Protein AF-A0A955UG75-F1 (afdb_monomer)

Structure (mmCIF, N/CA/C/O backbone):
data_AF-A0A955UG75-F1
#
_entry.id   AF-A0A955UG75-F1
#
loop_
_atom_site.group_PDB
_atom_site.id
_atom_site.type_symbol
_atom_site.label_atom_id
_atom_site.label_alt_id
_atom_site.label_comp_id
_atom_site.label_asym_id
_atom_site.label_entity_id
_atom_site.label_seq_id
_atom_site.pdbx_PDB_ins_code
_atom_site.Cartn_x
_atom_site.Cartn_y
_atom_site.Cartn_z
_atom_site.occupancy
_atom_site.B_iso_or_equiv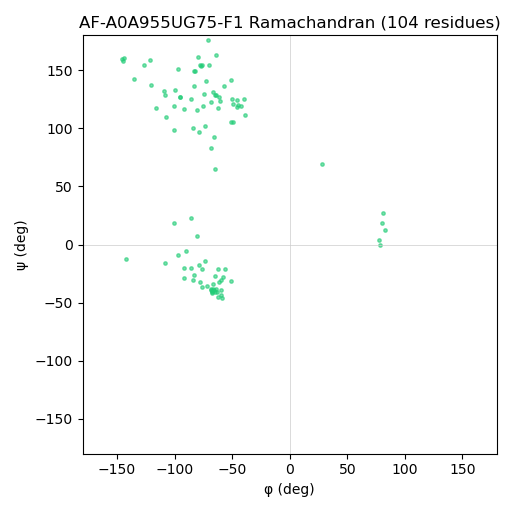
_atom_site.auth_seq_id
_atom_site.auth_comp_id
_atom_site.auth_asym_id
_atom_site.auth_atom_id
_atom_site.pdbx_PDB_model_num
ATOM 1 N N . MET A 1 1 ? -43.486 -27.336 66.735 1.00 52.41 1 MET A N 1
ATOM 2 C CA . MET A 1 1 ? -43.223 -27.857 65.373 1.00 52.41 1 MET A CA 1
ATOM 3 C C . MET A 1 1 ? -42.850 -26.702 64.436 1.00 52.41 1 MET A C 1
ATOM 5 O O . MET A 1 1 ? -43.669 -26.293 63.634 1.00 52.41 1 MET A O 1
ATOM 9 N N . THR A 1 2 ? -41.653 -26.118 64.544 1.00 54.09 2 THR A N 1
ATOM 10 C CA . THR A 1 2 ? -41.249 -24.979 63.675 1.00 54.09 2 THR A CA 1
ATOM 11 C C . THR A 1 2 ? -39.776 -25.016 63.245 1.00 54.09 2 THR A C 1
ATOM 13 O O . THR A 1 2 ? -39.398 -24.347 62.290 1.00 54.09 2 THR A O 1
ATOM 16 N N . ALA A 1 3 ? -38.943 -25.863 63.861 1.00 54.09 3 ALA A N 1
ATOM 17 C CA . ALA A 1 3 ? -37.496 -25.887 63.622 1.00 54.09 3 ALA A CA 1
ATOM 18 C C . ALA A 1 3 ? -37.051 -26.608 62.328 1.00 54.09 3 ALA A C 1
ATOM 20 O O . ALA A 1 3 ? -35.940 -26.386 61.860 1.00 54.09 3 ALA A O 1
ATOM 21 N N . ARG A 1 4 ? -37.900 -27.452 61.719 1.00 52.38 4 ARG A N 1
ATOM 22 C CA . ARG A 1 4 ? -37.552 -28.225 60.502 1.00 52.38 4 ARG A CA 1
ATOM 23 C C . ARG A 1 4 ? -37.774 -27.462 59.187 1.00 52.38 4 ARG A C 1
ATOM 25 O O . ARG A 1 4 ? -37.175 -27.801 58.170 1.00 52.38 4 ARG A O 1
ATOM 32 N N . HIS A 1 5 ? -38.605 -26.420 59.208 1.00 52.12 5 HIS A N 1
ATOM 33 C CA . HIS A 1 5 ? -38.862 -25.581 58.032 1.00 52.12 5 HIS A CA 1
ATOM 34 C C . HIS A 1 5 ? -37.795 -24.491 57.854 1.00 52.12 5 HIS A C 1
ATOM 36 O O . HIS A 1 5 ? -37.455 -24.152 56.724 1.00 52.12 5 HIS A O 1
ATOM 42 N N . PHE A 1 6 ? -37.199 -24.011 58.954 1.00 56.19 6 PHE A N 1
ATOM 43 C CA . PHE A 1 6 ? -36.122 -23.014 58.922 1.00 56.19 6 PHE A CA 1
ATOM 44 C C . PHE A 1 6 ? -34.829 -23.545 58.285 1.00 56.19 6 PHE A C 1
ATOM 46 O O . PHE A 1 6 ? -34.179 -22.832 57.526 1.00 56.19 6 PHE A O 1
ATOM 53 N N . THR A 1 7 ? -34.477 -24.809 58.533 1.00 56.31 7 THR A N 1
ATOM 54 C CA . THR A 1 7 ? -33.286 -25.442 57.942 1.00 56.31 7 THR A CA 1
ATOM 55 C C . THR A 1 7 ? -33.452 -25.731 56.450 1.00 56.31 7 THR A C 1
ATOM 57 O O . THR A 1 7 ? -32.506 -25.555 55.685 1.00 56.31 7 THR A O 1
ATOM 60 N N . SER A 1 8 ? -34.660 -26.102 56.011 1.00 59.28 8 SER A N 1
ATOM 61 C CA . SER A 1 8 ? -34.957 -26.320 54.586 1.00 59.28 8 SER A CA 1
ATOM 62 C C . SER A 1 8 ? -34.923 -25.013 53.785 1.00 59.28 8 SER A C 1
ATOM 64 O O . SER A 1 8 ? -34.385 -24.985 52.682 1.00 59.28 8 SER A O 1
ATOM 66 N N . ALA A 1 9 ? -35.428 -23.911 54.352 1.00 60.19 9 ALA A N 1
ATOM 67 C CA . ALA A 1 9 ? -35.374 -22.595 53.712 1.00 60.19 9 ALA A CA 1
ATOM 68 C C . ALA A 1 9 ? -33.929 -22.084 53.532 1.00 60.19 9 ALA A C 1
ATOM 70 O O . ALA A 1 9 ? -33.602 -21.521 52.487 1.00 60.19 9 ALA A O 1
ATOM 71 N N . LEU A 1 10 ? -33.046 -22.333 54.509 1.00 60.25 10 LEU A N 1
ATOM 72 C CA . LEU A 1 10 ? -31.630 -21.955 54.428 1.00 60.25 10 LEU A CA 1
ATOM 73 C C . LEU A 1 10 ? -30.867 -22.752 53.353 1.00 60.25 10 LEU A C 1
ATOM 75 O O . LEU A 1 10 ? -30.047 -22.188 52.631 1.00 60.25 10 LEU A O 1
ATOM 79 N N . ALA A 1 11 ? -31.155 -24.051 53.226 1.00 61.16 11 ALA A N 1
ATOM 80 C CA . ALA A 1 11 ? -30.507 -24.923 52.246 1.00 61.16 11 ALA A CA 1
ATOM 81 C C . ALA A 1 11 ? -30.894 -24.576 50.795 1.00 61.16 11 ALA A C 1
ATOM 83 O O . ALA A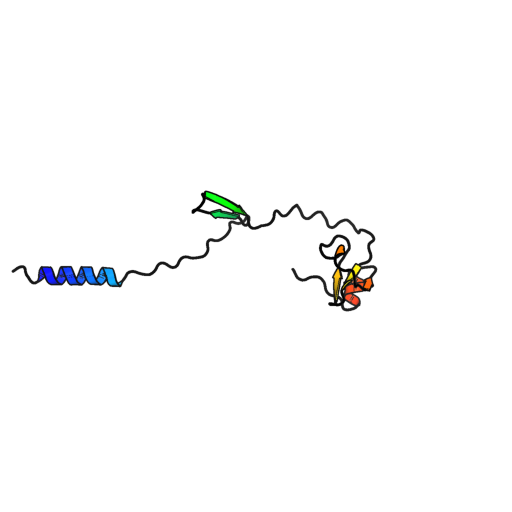 1 11 ? -30.040 -24.582 49.909 1.00 61.16 11 ALA A O 1
ATOM 84 N N . VAL A 1 12 ? -32.160 -24.216 50.552 1.00 63.06 12 VAL A N 1
ATOM 85 C CA . VAL A 1 12 ? -32.630 -23.777 49.225 1.00 63.06 12 VAL A CA 1
ATOM 86 C C . VAL A 1 12 ? -32.007 -22.432 48.837 1.00 63.06 12 VAL A C 1
ATOM 88 O O . VAL A 1 12 ? -31.562 -22.270 47.703 1.00 63.06 12 VAL A O 1
ATOM 91 N N . LEU A 1 13 ? -31.892 -21.492 49.782 1.00 64.12 13 LEU A N 1
ATOM 92 C CA . LEU A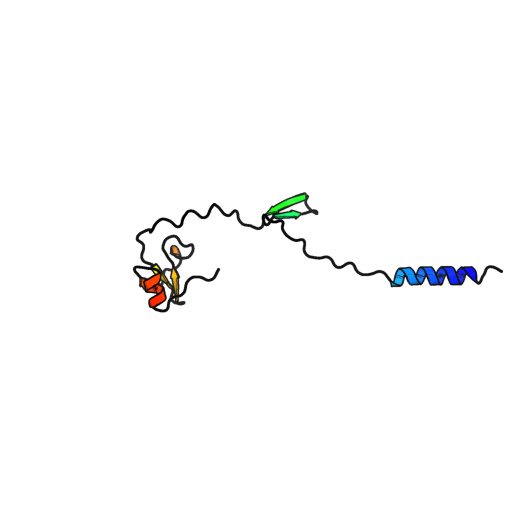 1 13 ? -31.264 -20.191 49.535 1.00 64.12 13 LEU A CA 1
ATOM 93 C C . LEU A 1 13 ? -29.760 -20.313 49.227 1.00 64.12 13 LEU A C 1
ATOM 95 O O . LEU A 1 13 ? -29.263 -19.628 48.335 1.00 64.12 13 LEU A O 1
ATOM 99 N N . ALA A 1 14 ? -29.044 -21.211 49.910 1.00 64.50 14 ALA A N 1
ATOM 100 C CA . ALA A 1 14 ? -27.625 -21.469 49.653 1.00 64.50 14 ALA A CA 1
ATOM 101 C C . ALA A 1 14 ? -27.370 -22.100 48.267 1.00 64.50 14 ALA A C 1
ATOM 103 O O . ALA A 1 14 ? -26.374 -21.781 47.619 1.00 64.50 14 ALA A O 1
ATOM 104 N N . CYS A 1 15 ? -28.287 -22.942 47.778 1.00 64.50 15 CYS A N 1
ATOM 105 C CA . CYS A 1 15 ? -28.196 -23.555 46.450 1.00 64.50 15 CYS A CA 1
ATOM 106 C C . CYS A 1 15 ? -28.277 -22.510 45.319 1.00 64.50 15 CYS A C 1
ATOM 108 O O . CYS A 1 15 ? -27.483 -22.551 44.381 1.00 64.50 15 CYS A O 1
ATOM 110 N N . CYS A 1 16 ? -29.161 -21.514 45.446 1.00 60.91 16 CYS A N 1
ATOM 111 C CA . CYS A 1 16 ? -29.323 -20.448 44.449 1.00 60.91 16 CYS A CA 1
ATOM 112 C C . CYS A 1 16 ? -28.089 -19.539 44.308 1.00 60.91 16 CYS A C 1
ATOM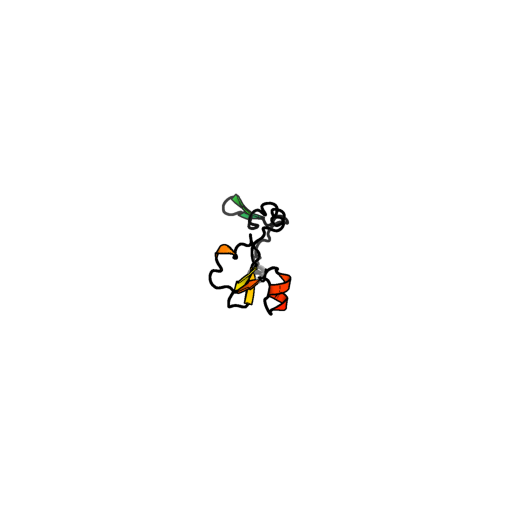 114 O O . CYS A 1 16 ? -27.864 -18.966 43.244 1.00 60.91 16 CYS A O 1
ATOM 116 N N . ILE A 1 17 ? -27.282 -19.400 45.366 1.00 62.91 17 ILE A N 1
ATOM 117 C CA . ILE A 1 17 ? -26.052 -18.592 45.337 1.00 62.91 17 ILE A CA 1
ATOM 118 C C . ILE A 1 17 ? -24.922 -19.360 44.631 1.00 62.91 17 ILE A C 1
ATOM 120 O O . ILE A 1 17 ? -24.098 -18.760 43.942 1.00 62.91 17 ILE A O 1
ATOM 124 N N . ALA A 1 18 ? -24.905 -20.691 44.745 1.00 64.75 18 ALA A N 1
ATOM 125 C CA . ALA A 1 18 ? -23.871 -21.541 44.156 1.00 64.75 18 ALA A CA 1
ATOM 126 C C . ALA A 1 18 ? -23.983 -21.698 42.626 1.00 64.75 18 ALA A C 1
ATOM 128 O O . ALA A 1 18 ? -23.030 -22.140 41.989 1.00 64.75 18 ALA A O 1
ATOM 129 N N . THR A 1 19 ? -25.110 -21.316 42.017 1.00 68.81 19 THR A N 1
ATOM 130 C CA . THR A 1 19 ? -25.327 -21.402 40.562 1.00 68.81 19 THR A CA 1
ATOM 131 C C . THR A 1 19 ? -25.132 -20.073 39.832 1.00 68.81 19 THR A C 1
ATOM 133 O O . THR A 1 19 ? -25.619 -19.916 38.714 1.00 68.81 19 THR A O 1
ATOM 136 N N . ALA A 1 20 ? -24.450 -19.094 40.437 1.00 68.38 20 ALA A N 1
ATOM 137 C CA . ALA A 1 20 ? -24.148 -17.825 39.778 1.00 68.38 20 ALA A CA 1
ATOM 138 C C . ALA A 1 20 ? -23.190 -18.049 38.590 1.00 68.38 20 ALA A C 1
ATOM 140 O O . ALA A 1 20 ? -21.969 -18.086 38.734 1.00 68.38 20 ALA A O 1
ATOM 141 N N . THR A 1 21 ? -23.756 -18.229 37.397 1.00 73.69 21 THR A N 1
ATOM 142 C CA . THR A 1 21 ? -23.007 -18.380 36.150 1.00 73.69 21 THR A CA 1
ATOM 143 C C . THR A 1 21 ? -22.326 -17.064 35.791 1.00 73.69 21 THR A C 1
ATOM 145 O O . THR A 1 21 ? -22.988 -16.037 35.627 1.00 73.69 21 THR A O 1
ATOM 148 N N . VAL A 1 22 ? -21.003 -17.097 35.637 1.00 76.31 22 VAL A N 1
ATOM 149 C CA . VAL A 1 22 ? -20.213 -15.977 35.116 1.00 76.31 22 VAL A CA 1
ATOM 150 C C . VAL A 1 22 ? -20.637 -15.663 33.677 1.00 76.31 22 VAL A C 1
ATOM 152 O O . VAL A 1 22 ? -20.519 -16.498 32.784 1.00 76.31 22 VAL A O 1
ATOM 155 N N . ALA A 1 23 ? -21.159 -14.456 33.449 1.00 78.38 23 ALA A N 1
ATOM 156 C CA . ALA A 1 23 ? -21.524 -13.989 32.116 1.00 78.38 23 ALA A CA 1
ATOM 157 C C . ALA A 1 23 ? -20.260 -13.608 31.332 1.00 78.38 23 ALA A C 1
ATOM 159 O O . ALA A 1 23 ? -19.514 -12.711 31.730 1.00 78.38 23 ALA A O 1
ATOM 160 N N . THR A 1 24 ? -20.015 -14.281 30.210 1.00 80.19 24 THR A N 1
ATOM 161 C CA . THR A 1 24 ? -18.881 -13.998 29.329 1.00 80.19 24 THR A CA 1
ATOM 162 C C . THR A 1 24 ? -19.205 -12.807 28.435 1.00 80.19 24 THR A C 1
ATOM 164 O O . THR A 1 24 ? -20.118 -12.865 27.612 1.00 80.19 24 THR A O 1
ATOM 167 N N . ALA A 1 25 ? -18.461 -11.714 28.592 1.00 77.25 25 ALA A N 1
ATOM 168 C CA . ALA A 1 25 ? -18.542 -10.588 27.674 1.00 77.25 25 ALA A CA 1
ATOM 169 C C . ALA A 1 25 ? -17.846 -10.949 26.352 1.00 77.25 25 ALA A C 1
ATOM 171 O O . ALA A 1 25 ? -16.708 -11.414 26.355 1.00 77.25 25 ALA A O 1
ATOM 172 N N . HIS A 1 26 ? -18.532 -10.731 25.232 1.00 75.88 26 HIS A N 1
ATOM 173 C CA . HIS A 1 26 ? -17.961 -10.848 23.892 1.00 75.88 26 HIS A CA 1
ATOM 174 C C . HIS A 1 26 ? -17.529 -9.473 23.381 1.00 75.88 26 HIS A C 1
ATOM 176 O O . HIS A 1 26 ? -18.141 -8.457 23.727 1.00 75.88 26 HIS A O 1
ATOM 182 N N . ASP A 1 27 ? -16.514 -9.446 22.520 1.00 72.75 27 ASP A N 1
ATOM 183 C CA . ASP A 1 27 ? -16.153 -8.247 21.774 1.00 72.75 27 ASP A CA 1
ATOM 184 C C . ASP A 1 27 ? -17.325 -7.826 20.875 1.00 72.75 27 ASP A C 1
ATOM 186 O O . ASP A 1 27 ? -17.882 -8.622 20.115 1.00 72.75 27 ASP A O 1
ATOM 190 N N . GLY A 1 28 ? -17.745 -6.566 20.989 1.00 75.12 28 GLY A N 1
ATOM 191 C CA . GLY A 1 28 ? -18.817 -6.018 20.162 1.00 75.12 28 GLY A CA 1
ATOM 192 C C . GLY A 1 28 ? -18.400 -5.976 18.691 1.00 75.12 28 GLY A C 1
ATOM 193 O O . GLY A 1 28 ? -17.344 -5.445 18.354 1.00 75.12 28 GLY A O 1
ATOM 194 N N . GLY A 1 29 ? -19.228 -6.523 17.803 1.00 84.06 29 GLY A N 1
ATOM 195 C CA . GLY A 1 29 ? -18.997 -6.452 16.360 1.00 84.06 29 GLY A CA 1
ATOM 196 C C . GLY A 1 29 ? -19.187 -5.037 15.796 1.00 84.06 29 GLY A C 1
ATOM 197 O O . GLY A 1 29 ? -19.940 -4.225 16.334 1.00 84.06 29 GLY A O 1
ATOM 198 N N . LEU A 1 30 ? -18.527 -4.751 14.671 1.00 86.00 30 LEU A N 1
ATOM 199 C CA . LEU A 1 30 ? -18.810 -3.570 13.851 1.00 86.00 30 LEU A CA 1
ATOM 200 C C . LEU A 1 30 ? -20.075 -3.810 13.010 1.00 86.00 30 LEU A C 1
ATOM 202 O O . LEU A 1 30 ? -20.395 -4.945 12.660 1.00 86.00 30 LEU A O 1
ATOM 206 N N . ASN A 1 31 ? -20.775 -2.744 12.628 1.00 87.31 31 ASN A N 1
ATOM 207 C CA . ASN A 1 31 ? -21.864 -2.846 11.656 1.00 87.31 31 ASN A CA 1
ATOM 208 C C . ASN A 1 31 ? -21.332 -3.132 10.235 1.00 87.31 31 ASN A C 1
ATOM 210 O O . ASN A 1 31 ? -20.126 -3.125 9.983 1.00 87.31 31 ASN A O 1
ATOM 214 N N . ALA A 1 32 ? -22.238 -3.325 9.271 1.00 84.31 32 ALA A N 1
ATOM 215 C CA . ALA A 1 32 ? -21.878 -3.558 7.866 1.00 84.31 32 ALA A CA 1
ATOM 216 C C . ALA A 1 32 ? -21.004 -2.441 7.249 1.00 84.31 32 ALA A C 1
ATOM 218 O O . ALA A 1 32 ? -20.302 -2.673 6.266 1.00 84.31 32 ALA A O 1
ATOM 219 N N . GLN A 1 33 ? -21.017 -1.241 7.841 1.00 84.75 33 GLN A N 1
ATOM 220 C CA . GLN A 1 33 ? -20.207 -0.091 7.431 1.00 84.75 33 GLN A CA 1
ATOM 221 C C . GLN A 1 33 ? -18.836 -0.035 8.132 1.00 84.75 33 GLN A C 1
ATOM 223 O O . GLN A 1 33 ? -18.001 0.800 7.790 1.00 84.75 33 GLN A O 1
ATOM 228 N N . GLY A 1 34 ? -18.561 -0.928 9.088 1.00 88.12 34 GLY A N 1
ATOM 229 C CA . GLY A 1 34 ? -17.321 -0.936 9.863 1.00 88.12 34 GLY A CA 1
ATOM 230 C C . GLY A 1 34 ? -17.304 0.063 11.025 1.00 88.12 34 GLY A C 1
ATOM 231 O O . GLY A 1 34 ? -16.226 0.525 11.404 1.00 88.12 34 GLY A O 1
ATOM 232 N N . CYS A 1 35 ? -18.466 0.417 11.576 1.00 90.44 35 CYS A N 1
ATOM 233 C CA . CYS A 1 35 ? -18.607 1.377 12.673 1.00 90.44 35 CYS A CA 1
ATOM 234 C C . CYS A 1 35 ? -19.285 0.770 13.908 1.00 90.44 35 CYS A C 1
ATOM 236 O O . CYS A 1 35 ? -20.013 -0.218 13.799 1.00 90.44 35 CYS A O 1
ATOM 238 N N . HIS A 1 36 ? -19.071 1.379 15.076 1.00 90.50 36 HIS A N 1
ATOM 239 C CA . HIS A 1 36 ? -19.712 1.005 16.335 1.00 90.50 36 HIS A CA 1
ATOM 240 C C . HIS A 1 36 ? -20.004 2.226 17.217 1.00 90.50 36 HIS A C 1
ATOM 242 O O . HIS A 1 36 ? -19.375 3.275 17.093 1.00 90.50 36 HIS A O 1
ATOM 248 N N . ASN A 1 37 ? -20.965 2.065 18.128 1.00 89.88 37 ASN A N 1
ATOM 249 C CA . ASN A 1 37 ? -21.280 3.056 19.153 1.00 89.88 37 ASN A CA 1
ATOM 250 C C . ASN A 1 37 ? -20.547 2.702 20.449 1.00 89.88 37 ASN A C 1
ATOM 252 O O . ASN A 1 37 ? -20.704 1.593 20.968 1.00 89.88 37 ASN A O 1
ATOM 256 N N . ASN A 1 38 ? -19.799 3.647 21.008 1.00 87.62 38 ASN A N 1
ATOM 257 C CA . ASN A 1 38 ? -19.202 3.508 22.324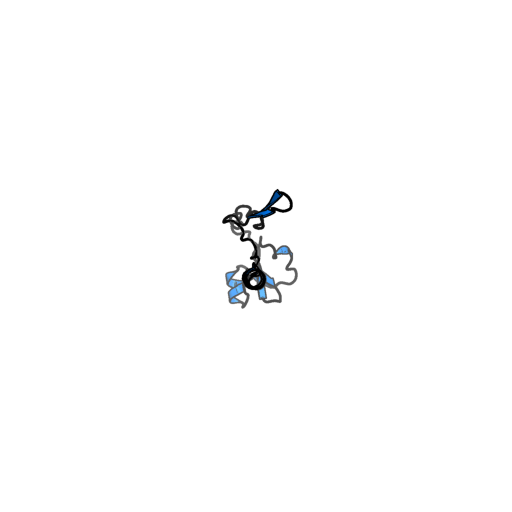 1.00 87.62 38 ASN A CA 1
ATOM 258 C C . ASN A 1 38 ? -20.222 3.902 23.396 1.00 87.62 38 ASN A C 1
ATOM 260 O O . ASN A 1 38 ? -20.418 5.076 23.697 1.00 87.62 38 ASN A O 1
ATOM 264 N N . ARG A 1 39 ? -20.853 2.910 24.030 1.00 85.31 39 ARG A N 1
ATOM 265 C CA . ARG A 1 39 ? -21.866 3.151 25.073 1.00 85.31 39 ARG A CA 1
ATOM 266 C C . ARG A 1 39 ? -21.317 3.893 26.302 1.00 85.31 39 ARG A C 1
ATOM 268 O O . ARG A 1 39 ? -22.101 4.486 27.030 1.00 85.31 39 ARG A O 1
ATOM 275 N N . LYS A 1 40 ? -19.999 3.872 26.542 1.00 83.88 40 LYS A N 1
ATOM 276 C CA . LYS A 1 40 ? -19.388 4.572 27.685 1.00 83.88 40 LYS A CA 1
ATOM 277 C C . LYS A 1 40 ? -19.297 6.080 27.469 1.00 83.88 40 LYS A C 1
ATOM 279 O O . LYS A 1 40 ? -19.443 6.829 28.424 1.00 83.88 40 LYS A O 1
ATOM 284 N N . THR A 1 41 ? -19.027 6.511 26.239 1.00 88.25 41 THR A N 1
ATOM 285 C CA . THR A 1 41 ? -18.817 7.930 25.907 1.00 88.25 41 THR A CA 1
ATOM 286 C C . THR A 1 41 ? -19.972 8.536 25.115 1.00 88.25 41 THR A C 1
ATOM 288 O O . THR A 1 41 ? -20.063 9.752 25.024 1.00 88.25 41 THR A O 1
ATOM 291 N N . GLY A 1 42 ? -20.843 7.705 24.538 1.00 89.25 42 GLY A N 1
ATOM 292 C CA . GLY A 1 42 ? -21.886 8.128 23.603 1.00 89.25 42 GLY A CA 1
ATOM 293 C C . GLY A 1 42 ? -21.377 8.416 22.186 1.00 89.25 42 GLY A C 1
ATOM 294 O O . GLY A 1 42 ? -22.163 8.843 21.348 1.00 89.25 42 GLY A O 1
ATOM 295 N N . ASP A 1 43 ? -20.091 8.185 21.906 1.00 87.12 43 ASP A N 1
ATOM 296 C CA . ASP A 1 43 ? -19.482 8.502 20.610 1.00 87.12 43 ASP A CA 1
ATOM 297 C C . ASP A 1 43 ? -19.714 7.398 19.560 1.00 87.12 43 ASP A C 1
ATOM 299 O O . ASP A 1 43 ? -19.800 6.210 19.894 1.00 87.12 43 ASP A O 1
ATOM 303 N N . TYR A 1 44 ? -19.797 7.784 18.284 1.00 89.88 44 TYR A N 1
ATOM 304 C CA . TYR A 1 44 ? -19.902 6.874 17.146 1.00 89.88 44 TYR A CA 1
ATOM 305 C C . TYR A 1 44 ? -18.589 6.839 16.360 1.00 89.88 44 TYR A C 1
ATOM 307 O O . TYR A 1 44 ? -18.242 7.770 15.631 1.00 89.88 44 TYR A O 1
ATOM 315 N N . HIS A 1 45 ? -17.887 5.710 16.452 1.00 86.88 45 HIS A N 1
ATOM 316 C CA . HIS A 1 45 ? -16.574 5.524 15.848 1.00 86.88 45 HIS A CA 1
ATOM 317 C C . HIS A 1 45 ? -16.626 4.555 14.658 1.00 86.88 45 HIS A C 1
ATOM 319 O O . HIS A 1 45 ? -17.143 3.439 14.750 1.00 86.88 45 HIS A O 1
ATOM 325 N N . CYS A 1 46 ? -16.010 4.943 13.539 1.00 87.88 46 CYS A N 1
ATOM 326 C CA . CYS A 1 46 ? -15.829 4.103 12.353 1.00 87.88 46 CYS A CA 1
ATOM 327 C C . CYS A 1 46 ? -14.364 3.673 12.200 1.00 87.88 46 CYS A C 1
ATOM 329 O O . CYS A 1 46 ? -13.470 4.513 12.185 1.00 87.88 46 CYS A O 1
ATOM 331 N N . HIS A 1 47 ? -14.113 2.370 12.038 1.00 81.25 47 HIS A N 1
ATOM 332 C CA . HIS A 1 47 ? -12.764 1.813 11.851 1.00 81.25 47 HIS A CA 1
ATOM 333 C C . HIS A 1 47 ? -12.356 1.685 10.385 1.00 81.25 47 HIS A C 1
ATOM 335 O O . HIS A 1 47 ? -11.166 1.599 10.077 1.00 81.25 47 HIS A O 1
ATOM 341 N N . ARG A 1 48 ? -13.324 1.666 9.460 1.00 70.94 48 ARG A N 1
ATOM 342 C CA . ARG A 1 48 ? -13.010 1.706 8.035 1.00 70.94 48 ARG A CA 1
ATOM 343 C C . ARG A 1 48 ? -12.568 3.127 7.710 1.00 70.94 48 ARG A C 1
ATOM 345 O O . ARG A 1 48 ? -13.397 4.029 7.607 1.00 70.94 48 ARG A O 1
ATOM 352 N N . SER A 1 49 ? -11.255 3.317 7.575 1.00 57.69 49 SER A N 1
ATOM 353 C CA . SER A 1 49 ? -10.677 4.512 6.967 1.00 57.69 49 SER A CA 1
ATOM 354 C C . SER A 1 49 ? -11.464 4.773 5.696 1.00 57.69 49 SER A C 1
ATOM 356 O O . SER A 1 49 ? -11.566 3.887 4.845 1.00 57.69 49 SER A O 1
ATOM 358 N N . GLN A 1 50 ? -12.124 5.929 5.645 1.00 60.59 50 GLN A N 1
ATOM 359 C CA . GLN A 1 50 ? -12.988 6.332 4.546 1.00 60.59 50 GLN A CA 1
ATOM 360 C C . GLN A 1 50 ? -12.329 5.879 3.253 1.00 60.59 50 GLN A C 1
ATOM 362 O O . GLN A 1 50 ? -11.235 6.331 2.905 1.00 60.59 50 GLN A O 1
ATOM 367 N N . SER A 1 51 ? -12.950 4.904 2.591 1.00 56.31 51 SER A N 1
ATOM 368 C CA . SER A 1 51 ? -12.555 4.524 1.252 1.00 56.31 51 SER A CA 1
ATOM 369 C C . SER A 1 51 ? -12.943 5.721 0.409 1.00 56.31 51 SER A C 1
ATOM 371 O O . SER A 1 51 ? -14.028 5.761 -0.161 1.00 56.31 51 SER A O 1
ATOM 373 N N . ARG A 1 52 ? -12.076 6.741 0.382 1.00 57.75 52 ARG A N 1
ATOM 374 C CA . ARG A 1 52 ? -12.040 7.714 -0.697 1.00 57.75 52 ARG A CA 1
ATOM 375 C C . ARG A 1 52 ? -12.207 6.848 -1.940 1.00 57.75 52 ARG A C 1
ATOM 377 O O . ARG A 1 52 ? -11.427 5.887 -2.038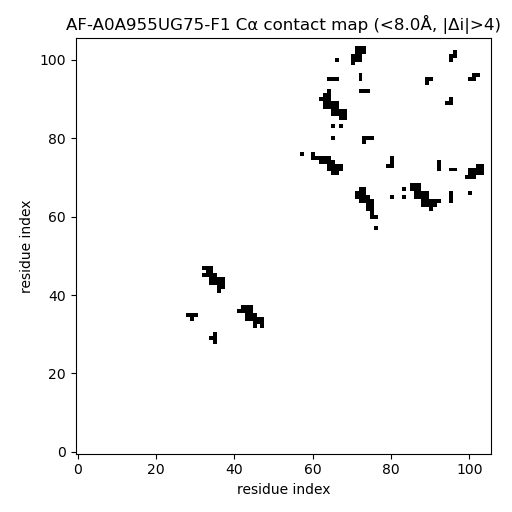 1.00 57.75 52 ARG A O 1
ATOM 384 N N . PRO A 1 53 ? -13.266 7.046 -2.756 1.00 52.66 53 PRO A N 1
ATOM 385 C CA . PRO A 1 53 ? -13.560 6.148 -3.866 1.00 52.66 53 PRO A CA 1
ATOM 386 C C . PRO A 1 53 ? -12.232 5.916 -4.542 1.00 52.66 53 PRO A C 1
ATOM 388 O O . PRO A 1 53 ? -11.547 6.907 -4.813 1.00 52.66 53 PRO A O 1
ATOM 391 N N . ARG A 1 54 ? -11.795 4.645 -4.604 1.00 57.66 54 ARG A N 1
ATOM 392 C CA . ARG A 1 54 ? -10.473 4.298 -5.119 1.00 57.66 54 ARG A CA 1
ATOM 393 C C . ARG A 1 54 ? -10.397 5.038 -6.430 1.00 57.66 54 ARG A C 1
ATOM 395 O O . ARG A 1 54 ? -11.123 4.670 -7.352 1.00 57.66 54 ARG A O 1
ATOM 402 N N . ALA A 1 55 ? -9.626 6.130 -6.447 1.00 58.06 55 ALA A N 1
ATOM 403 C CA . ALA A 1 55 ? -9.449 6.906 -7.651 1.00 58.06 55 ALA A CA 1
ATOM 404 C C . ALA A 1 55 ? -9.074 5.848 -8.672 1.00 58.06 55 ALA A C 1
ATOM 406 O O . ALA A 1 55 ? -8.221 4.998 -8.361 1.00 58.06 55 ALA A O 1
ATOM 407 N N . ALA A 1 56 ? -9.825 5.795 -9.779 1.00 56.22 56 ALA A N 1
ATOM 408 C CA . ALA A 1 56 ? -9.511 4.888 -10.868 1.00 56.22 56 ALA A CA 1
ATOM 409 C C . ALA A 1 56 ? -7.984 4.907 -10.997 1.00 56.22 56 ALA A C 1
ATOM 411 O O . ALA A 1 56 ? -7.428 6.014 -10.964 1.00 56.22 56 ALA A O 1
ATOM 412 N N . PRO A 1 57 ? -7.304 3.739 -10.948 1.00 54.94 57 PRO A N 1
ATOM 413 C CA . PRO A 1 57 ? -5.845 3.718 -10.948 1.00 54.94 57 PRO A CA 1
ATOM 414 C C . PRO A 1 57 ? -5.402 4.686 -12.042 1.00 54.94 57 PRO A C 1
ATOM 416 O O . PRO A 1 57 ? -5.959 4.571 -13.139 1.00 54.94 57 PRO A O 1
ATOM 419 N N . PRO A 1 58 ? -4.560 5.694 -11.726 1.00 50.53 58 PRO A N 1
ATOM 420 C CA . PRO A 1 58 ? -4.256 6.752 -12.676 1.00 50.53 58 PRO A CA 1
ATOM 421 C C . PRO A 1 58 ? -3.883 6.067 -13.977 1.00 50.53 58 PRO A C 1
ATOM 423 O O . PRO A 1 58 ? -3.037 5.167 -13.977 1.00 50.53 58 PRO A O 1
ATOM 426 N N . ALA A 1 59 ? -4.639 6.388 -15.027 1.00 51.06 59 ALA A N 1
ATOM 427 C CA . ALA A 1 59 ? -4.491 5.784 -16.332 1.00 51.06 59 ALA A CA 1
ATOM 428 C C . ALA A 1 59 ? -3.017 5.884 -16.712 1.00 51.06 59 ALA A C 1
ATOM 430 O O . ALA A 1 59 ? -2.537 6.980 -16.969 1.00 51.06 59 ALA A O 1
ATOM 431 N N . SER A 1 60 ? -2.316 4.747 -16.642 1.00 52.53 60 SER A N 1
ATOM 432 C CA . SER A 1 60 ? -0.948 4.541 -17.103 1.00 52.53 60 SER A CA 1
ATOM 433 C C . SER A 1 60 ? -0.090 5.811 -17.065 1.00 52.53 60 SER A C 1
ATOM 435 O O . SER A 1 60 ? 0.283 6.335 -18.118 1.00 52.53 60 SER A O 1
ATOM 437 N N . GLU A 1 61 ? 0.248 6.318 -15.874 1.00 54.31 61 GLU A N 1
ATOM 438 C CA . GLU A 1 61 ? 1.381 7.239 -15.822 1.00 54.31 61 GLU A CA 1
ATOM 439 C C . GLU A 1 61 ? 2.604 6.473 -16.320 1.00 54.31 61 GLU A C 1
ATOM 441 O O . GLU A 1 61 ? 2.919 5.390 -15.821 1.00 54.31 61 GLU A O 1
ATOM 446 N N . LYS A 1 62 ? 3.241 7.029 -17.352 1.00 57.22 62 LYS A N 1
ATOM 447 C CA . LYS A 1 62 ? 4.437 6.535 -18.038 1.00 57.22 62 LYS A CA 1
ATOM 448 C C . LYS A 1 62 ? 5.636 6.547 -17.083 1.00 57.22 62 LYS A C 1
ATOM 450 O O . LYS A 1 62 ? 6.560 7.335 -17.236 1.00 57.22 62 LYS A O 1
ATOM 455 N N . GLY A 1 63 ? 5.584 5.737 -16.038 1.00 67.56 63 GLY A N 1
ATOM 456 C CA . GLY A 1 63 ? 6.618 5.632 -15.029 1.00 67.56 63 GLY A CA 1
ATOM 457 C C . GLY A 1 63 ? 7.141 4.208 -14.975 1.00 67.56 63 GLY A C 1
ATOM 458 O O . GLY A 1 63 ? 6.392 3.233 -15.013 1.00 67.56 63 GLY A O 1
ATOM 459 N N . VAL A 1 64 ? 8.456 4.103 -14.878 1.00 89.19 64 VAL A N 1
ATOM 460 C CA . VAL A 1 64 ? 9.164 2.834 -14.794 1.00 89.19 64 VAL A CA 1
ATOM 461 C C . VAL A 1 64 ? 8.777 2.113 -13.500 1.00 89.19 64 VAL A C 1
ATOM 463 O O . VAL A 1 64 ? 8.863 2.675 -12.412 1.00 89.19 64 VAL A O 1
ATOM 466 N N . VAL A 1 65 ? 8.368 0.850 -13.594 1.00 93.06 65 VAL A N 1
ATOM 467 C CA . VAL A 1 65 ? 8.071 -0.000 -12.436 1.00 93.06 65 VAL A CA 1
ATOM 468 C C . VAL A 1 65 ? 9.350 -0.274 -11.653 1.00 93.06 65 VAL A C 1
ATOM 470 O O . VAL A 1 65 ? 10.361 -0.693 -12.212 1.00 93.06 65 VAL A O 1
ATOM 473 N N . LYS A 1 66 ? 9.297 -0.084 -10.333 1.00 94.25 66 LYS A N 1
ATOM 474 C CA . LYS A 1 66 ? 10.447 -0.260 -9.439 1.00 94.25 66 LYS A CA 1
ATOM 475 C C . LYS A 1 66 ? 10.381 -1.599 -8.714 1.00 94.25 66 LYS A C 1
ATOM 477 O O . LYS A 1 66 ? 9.459 -1.810 -7.929 1.00 94.25 66 LYS A O 1
ATOM 482 N N . LYS A 1 67 ? 11.370 -2.477 -8.901 1.00 95.12 67 LYS A N 1
ATOM 483 C CA . LYS A 1 67 ? 11.552 -3.689 -8.084 1.00 95.12 67 LYS A CA 1
ATOM 484 C C . LYS A 1 67 ? 12.484 -3.405 -6.915 1.00 95.12 67 LYS A C 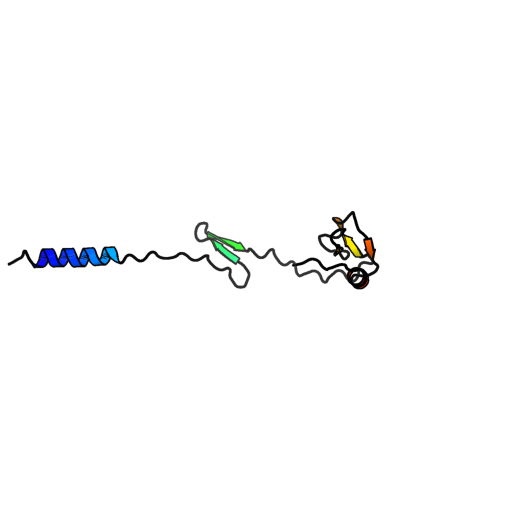1
ATOM 486 O O . LYS A 1 67 ? 13.655 -3.109 -7.141 1.00 95.12 67 LYS A O 1
ATOM 491 N N . SER A 1 68 ? 11.993 -3.507 -5.684 1.00 95.38 68 SER A N 1
ATOM 492 C CA . SER A 1 68 ? 12.824 -3.385 -4.484 1.00 95.38 68 SER A CA 1
ATOM 493 C C . SER A 1 68 ? 13.857 -4.518 -4.399 1.00 95.38 68 SER A C 1
ATOM 495 O O . SER A 1 68 ? 13.699 -5.581 -5.004 1.00 95.38 68 SER A O 1
ATOM 497 N N . ARG A 1 69 ? 14.886 -4.340 -3.564 1.00 94.50 69 ARG A N 1
ATOM 498 C CA . ARG A 1 69 ? 15.844 -5.413 -3.229 1.00 94.50 69 ARG A CA 1
ATOM 499 C C . ARG A 1 69 ? 15.178 -6.657 -2.626 1.00 94.50 69 ARG A C 1
ATOM 501 O O . ARG A 1 69 ? 15.675 -7.757 -2.812 1.00 94.50 69 ARG A O 1
ATOM 508 N N . SER A 1 70 ? 14.040 -6.489 -1.949 1.00 94.00 70 SER A N 1
ATOM 509 C CA . 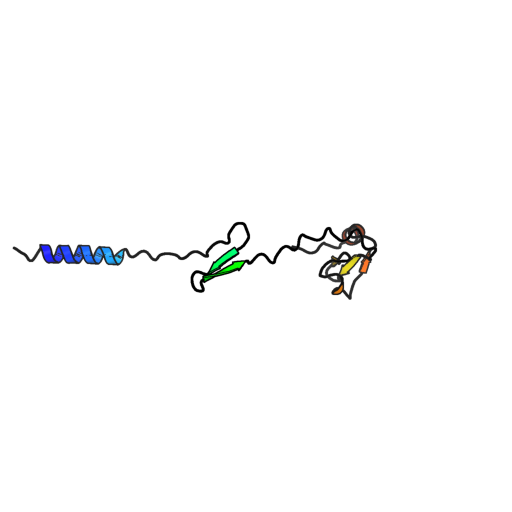SER A 1 70 ? 13.223 -7.587 -1.413 1.00 94.00 70 SER A CA 1
ATOM 510 C C . SER A 1 70 ? 12.318 -8.256 -2.460 1.00 94.00 70 SER A C 1
ATOM 512 O O . SER A 1 70 ? 11.474 -9.084 -2.112 1.00 94.00 70 SER A O 1
ATOM 514 N N . GLY A 1 71 ? 12.466 -7.893 -3.738 1.00 95.12 71 GLY A N 1
ATOM 515 C CA . GLY A 1 71 ? 11.745 -8.492 -4.855 1.00 95.12 71 GLY A CA 1
ATOM 516 C C . GLY A 1 71 ? 10.320 -7.975 -5.036 1.00 95.12 71 GLY A C 1
ATOM 517 O O . GLY A 1 71 ? 9.535 -8.639 -5.701 1.00 95.12 71 GLY A O 1
ATOM 518 N N . ILE A 1 72 ? 9.948 -6.825 -4.468 1.00 95.62 72 ILE A N 1
ATOM 519 C CA . ILE A 1 72 ? 8.580 -6.292 -4.567 1.00 95.62 72 ILE A CA 1
ATOM 520 C C . ILE A 1 72 ? 8.487 -5.288 -5.718 1.00 95.62 72 ILE A C 1
ATOM 522 O O . ILE A 1 72 ? 9.265 -4.339 -5.779 1.00 95.62 72 ILE A O 1
ATOM 526 N N . CYS A 1 73 ? 7.527 -5.486 -6.621 1.00 94.81 73 CYS A N 1
ATOM 527 C CA . CYS A 1 73 ? 7.250 -4.597 -7.746 1.00 94.81 73 CYS A CA 1
ATOM 528 C C . CYS A 1 73 ? 6.313 -3.453 -7.328 1.00 94.81 73 CYS A C 1
ATOM 530 O O . CYS A 1 73 ? 5.200 -3.689 -6.855 1.00 94.81 73 CYS A O 1
ATOM 532 N N . HIS A 1 74 ? 6.732 -2.212 -7.563 1.00 93.00 74 HIS A N 1
ATOM 533 C CA . HIS A 1 74 ? 5.959 -1.002 -7.296 1.00 93.00 74 HIS A CA 1
ATOM 534 C C . HIS A 1 74 ? 5.654 -0.273 -8.605 1.00 93.00 74 HIS A C 1
ATOM 536 O O . HIS A 1 74 ? 6.566 0.191 -9.290 1.00 93.00 74 HIS A O 1
ATOM 542 N N . ALA A 1 75 ? 4.369 -0.153 -8.939 1.00 91.31 75 ALA A N 1
ATOM 543 C CA . ALA A 1 75 ? 3.920 0.687 -10.045 1.00 91.31 75 ALA A CA 1
ATOM 544 C C . ALA A 1 75 ? 3.924 2.176 -9.642 1.00 91.31 75 ALA A C 1
ATOM 546 O O . ALA A 1 75 ? 3.744 2.474 -8.450 1.00 91.31 75 ALA A O 1
ATOM 547 N N . PRO A 1 76 ? 4.074 3.100 -10.608 1.00 88.06 76 PRO A N 1
ATOM 548 C CA . PRO A 1 76 ? 3.849 4.527 -10.390 1.00 88.06 76 PRO A CA 1
ATOM 549 C C . PRO A 1 76 ? 2.493 4.792 -9.728 1.00 88.06 76 PRO A C 1
ATOM 551 O O . PRO A 1 76 ? 1.509 4.104 -9.995 1.00 88.06 76 PRO A O 1
ATOM 554 N N . GLY A 1 77 ? 2.453 5.757 -8.809 1.00 83.94 77 GLY A N 1
ATOM 555 C CA . GLY A 1 77 ? 1.237 6.109 -8.069 1.00 83.94 77 GLY A CA 1
ATOM 556 C C . GLY A 1 77 ? 0.874 5.172 -6.907 1.00 83.94 77 GLY A C 1
ATOM 557 O O . GLY A 1 77 ? -0.110 5.422 -6.214 1.00 83.94 77 GLY A O 1
ATOM 558 N N . THR A 1 78 ? 1.650 4.113 -6.639 1.00 85.25 78 THR A N 1
ATOM 559 C CA . THR A 1 78 ? 1.452 3.284 -5.434 1.00 85.25 78 THR A CA 1
ATOM 560 C C . THR A 1 78 ? 2.125 3.905 -4.206 1.00 85.25 78 THR A C 1
ATOM 562 O O . THR A 1 78 ? 3.172 4.540 -4.316 1.00 85.25 78 THR A O 1
ATOM 565 N N . THR A 1 79 ? 1.569 3.678 -3.009 1.00 85.75 79 THR A N 1
ATOM 566 C CA . THR A 1 79 ? 2.041 4.256 -1.730 1.00 85.75 79 THR A CA 1
ATOM 567 C C . THR A 1 79 ? 3.541 4.068 -1.473 1.00 85.75 79 THR A C 1
ATOM 569 O O . THR A 1 79 ? 4.183 4.910 -0.848 1.00 85.75 79 THR A O 1
ATOM 572 N N . TYR A 1 80 ? 4.113 2.967 -1.964 1.00 87.31 80 TYR A N 1
ATOM 573 C CA . TYR A 1 80 ? 5.516 2.613 -1.751 1.00 87.31 80 TYR A CA 1
ATOM 574 C C . TYR A 1 80 ? 6.442 3.021 -2.904 1.00 87.31 80 TYR A C 1
ATOM 576 O O . TYR A 1 80 ? 7.657 2.979 -2.744 1.00 87.31 80 TYR A O 1
ATOM 584 N N . TYR A 1 81 ? 5.907 3.478 -4.038 1.00 90.62 81 TYR A N 1
ATOM 585 C CA . TYR A 1 81 ? 6.695 3.810 -5.228 1.00 90.62 81 TYR A CA 1
ATOM 586 C C . TYR A 1 81 ? 7.761 4.888 -4.978 1.00 90.62 81 TYR A C 1
ATOM 588 O O . TYR A 1 81 ? 8.923 4.737 -5.366 1.00 90.62 81 TYR A O 1
ATOM 596 N N . SER A 1 82 ? 7.380 5.969 -4.294 1.00 88.19 82 SER A N 1
ATOM 597 C CA . SER A 1 82 ? 8.286 7.083 -3.981 1.00 88.19 82 SER A CA 1
ATOM 598 C C . SER A 1 82 ? 9.258 6.760 -2.845 1.00 88.19 82 SER A C 1
ATOM 600 O O . SER A 1 82 ? 10.301 7.392 -2.735 1.00 88.19 82 SER A O 1
ATOM 602 N N . ARG A 1 83 ? 8.938 5.763 -2.010 1.00 89.94 83 ARG A N 1
ATOM 603 C CA . ARG A 1 83 ? 9.781 5.332 -0.882 1.00 89.94 83 ARG A CA 1
ATOM 604 C C . ARG A 1 83 ? 10.881 4.370 -1.320 1.00 89.94 83 ARG A C 1
ATOM 606 O O . ARG A 1 83 ? 11.929 4.297 -0.686 1.00 89.94 83 ARG A O 1
ATOM 613 N N . THR A 1 84 ? 10.660 3.644 -2.411 1.00 90.44 84 THR A N 1
ATOM 614 C CA . THR A 1 84 ? 11.653 2.727 -2.965 1.00 90.44 84 THR A CA 1
ATOM 615 C C . THR A 1 84 ? 12.698 3.512 -3.762 1.00 90.44 84 THR A C 1
ATOM 617 O O . THR A 1 84 ? 12.499 3.854 -4.931 1.00 90.44 84 THR A O 1
ATOM 620 N N . THR A 1 85 ? 13.822 3.806 -3.107 1.00 90.56 85 THR A N 1
ATOM 621 C CA . THR A 1 85 ? 14.995 4.486 -3.689 1.00 90.56 85 THR A CA 1
ATOM 622 C C . THR A 1 85 ? 16.029 3.513 -4.252 1.00 90.56 85 THR A C 1
ATOM 624 O O . THR A 1 85 ? 16.693 3.820 -5.234 1.00 90.56 85 THR A O 1
ATOM 627 N N . ASN A 1 86 ? 16.116 2.307 -3.686 1.00 93.56 86 ASN A N 1
ATOM 628 C CA . ASN A 1 86 ? 16.980 1.229 -4.160 1.00 93.56 86 ASN A CA 1
ATOM 629 C C . ASN A 1 86 ? 16.152 0.230 -4.972 1.00 93.56 86 ASN A C 1
ATOM 631 O O . ASN A 1 86 ? 15.470 -0.620 -4.389 1.00 93.56 86 ASN A O 1
ATOM 635 N N . PHE A 1 87 ? 16.191 0.341 -6.301 1.00 94.94 87 PHE A N 1
ATOM 636 C CA . PHE A 1 87 ? 15.354 -0.473 -7.179 1.00 94.94 87 PHE A CA 1
ATOM 637 C C . PHE A 1 87 ? 16.015 -0.859 -8.501 1.00 94.94 87 PHE A C 1
ATOM 639 O O . PHE A 1 87 ? 16.930 -0.194 -8.974 1.00 94.94 87 PHE A O 1
ATOM 646 N N . VAL A 1 88 ? 15.475 -1.915 -9.112 1.00 94.75 88 VAL A N 1
ATOM 647 C CA . VAL A 1 88 ? 15.666 -2.234 -10.532 1.00 94.75 88 VAL A CA 1
ATOM 648 C C . VAL A 1 88 ? 14.440 -1.763 -11.309 1.00 94.75 88 VAL A C 1
ATOM 650 O O . VAL A 1 88 ? 13.304 -1.996 -10.893 1.00 94.75 88 VAL A O 1
ATOM 653 N N . ALA A 1 89 ? 14.689 -1.072 -12.412 1.00 94.75 89 ALA A N 1
ATOM 654 C CA . ALA A 1 89 ? 13.695 -0.479 -13.293 1.00 94.75 89 ALA A CA 1
ATOM 655 C C . ALA A 1 89 ? 13.131 -1.506 -14.294 1.00 94.75 89 ALA A C 1
ATOM 657 O O . ALA A 1 89 ? 13.894 -2.260 -14.893 1.00 94.75 89 ALA A O 1
ATOM 658 N N . TYR A 1 90 ? 11.812 -1.514 -14.498 1.00 93.12 90 TYR A N 1
ATOM 659 C CA . TYR A 1 90 ? 11.122 -2.323 -15.507 1.00 93.12 90 TYR A CA 1
ATOM 660 C C . TYR A 1 90 ? 10.065 -1.499 -16.247 1.00 93.12 90 TYR A C 1
ATOM 662 O O . TYR A 1 90 ? 9.333 -0.732 -15.631 1.00 93.12 90 TYR A O 1
ATOM 670 N N . GLU A 1 91 ? 9.917 -1.722 -17.552 1.00 90.75 91 GLU A N 1
ATOM 671 C CA . GLU A 1 91 ? 8.916 -1.032 -18.387 1.00 90.75 91 GLU A CA 1
ATOM 672 C C . GLU A 1 91 ? 7.470 -1.303 -17.945 1.00 90.75 91 GLU A C 1
ATOM 674 O O . GLU A 1 91 ? 6.593 -0.453 -18.064 1.00 90.75 91 GLU A O 1
ATOM 679 N N . THR A 1 92 ? 7.198 -2.500 -17.420 1.00 91.94 92 THR A N 1
ATOM 680 C CA . THR A 1 92 ? 5.849 -2.907 -17.009 1.00 91.94 92 THR A CA 1
ATOM 681 C C . THR A 1 92 ? 5.874 -3.777 -15.757 1.00 91.94 92 THR A C 1
ATOM 683 O O . THR A 1 92 ? 6.880 -4.414 -15.427 1.00 91.94 92 THR A O 1
ATOM 686 N N . ILE A 1 93 ? 4.728 -3.867 -15.070 1.00 91.94 93 ILE A N 1
ATOM 687 C CA . ILE A 1 93 ? 4.560 -4.778 -13.927 1.00 91.94 93 ILE A CA 1
ATOM 688 C C . ILE A 1 93 ? 4.791 -6.226 -14.366 1.00 91.94 93 ILE A C 1
ATOM 690 O O . ILE A 1 93 ? 5.449 -6.981 -13.654 1.00 91.94 93 ILE A O 1
ATOM 694 N N . GLY A 1 94 ? 4.317 -6.593 -15.562 1.00 92.81 94 GLY A N 1
ATOM 695 C CA . GLY A 1 94 ? 4.517 -7.926 -16.126 1.00 92.81 94 GLY A CA 1
ATOM 696 C C . GLY A 1 94 ? 5.995 -8.272 -16.304 1.00 92.81 94 GLY A C 1
ATOM 697 O O . GLY A 1 94 ? 6.416 -9.356 -15.909 1.00 92.81 94 GLY A O 1
ATOM 698 N N . ALA A 1 95 ? 6.806 -7.337 -16.811 1.00 93.62 95 ALA A N 1
ATOM 699 C CA . ALA A 1 95 ? 8.251 -7.530 -16.938 1.00 93.62 95 ALA A CA 1
ATOM 700 C C . ALA A 1 95 ? 8.936 -7.712 -15.572 1.00 93.62 95 ALA A C 1
ATOM 702 O O . ALA A 1 95 ? 9.783 -8.592 -15.421 1.00 93.62 95 ALA A O 1
ATOM 703 N N . CYS A 1 96 ? 8.525 -6.942 -14.559 1.00 95.75 96 CYS A N 1
ATOM 704 C CA . CYS A 1 96 ? 9.044 -7.073 -13.196 1.00 95.75 96 CYS A CA 1
ATOM 705 C C . CYS A 1 96 ? 8.736 -8.450 -12.585 1.00 95.75 96 CYS A C 1
ATOM 707 O O . CYS A 1 96 ? 9.624 -9.090 -12.017 1.00 95.75 96 CYS A O 1
ATOM 709 N N . VAL A 1 97 ? 7.498 -8.930 -12.741 1.00 95.88 97 VAL A N 1
ATOM 710 C CA . VAL A 1 97 ? 7.075 -10.248 -12.239 1.00 95.88 97 VAL A CA 1
ATOM 711 C C . VAL A 1 97 ? 7.769 -11.377 -13.001 1.00 95.88 97 VAL A C 1
ATOM 713 O O . VAL A 1 97 ? 8.283 -12.306 -12.385 1.00 95.88 97 VAL A O 1
ATOM 716 N N . LYS A 1 98 ? 7.889 -11.261 -14.330 1.00 96.88 98 LYS A N 1
ATOM 717 C CA . LYS A 1 98 ? 8.635 -12.219 -15.162 1.00 96.88 98 LYS A CA 1
ATOM 718 C C . LYS A 1 98 ? 10.112 -12.310 -14.758 1.00 96.88 98 LYS A C 1
ATOM 720 O O . LYS A 1 98 ? 10.706 -13.376 -14.854 1.00 96.88 98 LYS A O 1
ATOM 725 N N . ALA A 1 99 ? 10.687 -11.219 -14.254 1.00 95.50 99 ALA A N 1
ATOM 726 C CA . ALA A 1 99 ? 12.040 -11.170 -13.703 1.00 95.50 99 ALA A CA 1
ATOM 727 C C . ALA A 1 99 ? 12.128 -11.576 -12.211 1.00 95.50 99 ALA A C 1
ATOM 729 O O . ALA A 1 99 ? 13.052 -11.154 -11.503 1.00 95.50 99 ALA A O 1
ATOM 730 N N . GLY A 1 100 ? 11.153 -12.345 -11.713 1.00 95.94 100 GLY A N 1
ATOM 731 C CA . GLY A 1 100 ? 11.132 -12.908 -10.359 1.00 95.94 100 GLY A CA 1
ATOM 732 C C . GLY A 1 100 ? 10.634 -11.958 -9.267 1.00 95.94 100 GLY A C 1
ATOM 733 O O . GLY A 1 100 ? 10.839 -12.221 -8.085 1.00 95.94 100 GLY A O 1
ATOM 734 N N . GLY A 1 101 ? 10.028 -10.827 -9.632 1.00 95.81 101 GLY A N 1
ATOM 735 C CA . GLY A 1 101 ? 9.384 -9.932 -8.675 1.00 95.81 101 GLY A CA 1
ATOM 736 C C . GLY A 1 101 ? 7.990 -10.408 -8.251 1.00 95.81 101 GLY A C 1
ATOM 737 O O . GLY A 1 101 ? 7.337 -11.186 -8.942 1.00 95.81 101 GLY A O 1
ATOM 738 N N . ARG A 1 102 ? 7.498 -9.895 -7.123 1.00 95.31 102 ARG A N 1
ATOM 739 C CA . ARG A 1 102 ? 6.146 -10.143 -6.603 1.00 95.31 102 ARG A CA 1
ATOM 740 C C . ARG A 1 102 ? 5.406 -8.842 -6.325 1.00 95.31 102 ARG A C 1
ATOM 742 O O . ARG A 1 102 ? 6.017 -7.812 -6.052 1.00 95.31 102 ARG A O 1
ATOM 749 N N . LEU A 1 103 ? 4.080 -8.886 -6.367 1.00 92.31 103 LEU A N 1
ATOM 750 C CA . LEU A 1 103 ? 3.250 -7.751 -5.965 1.00 92.31 103 LEU A CA 1
ATOM 751 C C . LEU A 1 103 ? 3.199 -7.620 -4.427 1.00 92.31 103 LEU A C 1
ATOM 753 O O . LEU A 1 103 ? 3.384 -8.622 -3.729 1.00 92.31 103 LEU A O 1
ATOM 757 N N . PRO A 1 104 ? 2.957 -6.410 -3.882 1.00 87.56 104 PRO A N 1
ATOM 758 C CA . PRO A 1 104 ? 2.745 -6.217 -2.450 1.00 87.56 104 PRO A CA 1
ATOM 759 C C . PRO A 1 104 ? 1.575 -7.071 -1.944 1.00 87.56 104 PRO A C 1
ATOM 761 O O . PRO A 1 104 ? 0.529 -7.134 -2.593 1.00 87.56 104 PRO A O 1
ATOM 764 N N . GLN A 1 105 ? 1.750 -7.715 -0.791 1.00 77.38 105 GLN A N 1
ATOM 765 C CA . GLN A 1 105 ? 0.660 -8.420 -0.112 1.00 77.38 105 GLN A CA 1
ATOM 766 C C . GLN A 1 105 ? -0.300 -7.387 0.500 1.00 77.38 105 GLN A C 1
ATOM 768 O O . GLN A 1 105 ? 0.149 -6.328 0.945 1.00 77.38 105 GLN A O 1
ATOM 773 N N . ARG A 1 106 ? -1.607 -7.664 0.431 1.00 60.53 106 ARG A N 1
ATOM 774 C CA . ARG A 1 106 ? -2.644 -6.854 1.084 1.00 60.53 106 ARG A CA 1
ATOM 775 C C . ARG A 1 106 ? -2.744 -7.195 2.559 1.00 60.53 106 ARG A C 1
ATOM 777 O O . ARG A 1 106 ? -2.534 -8.385 2.873 1.00 60.53 106 ARG A O 1
#

pLDDT: mean 78.35, std 15.44, range [50.53, 96.88]

Mean predicted aligned error: 16.79 Å

Radius of gyration: 31.34 Å; Cα contacts (8 Å, |Δi|>4): 105; chains: 1; bounding box: 60×37×84 Å

Foldseek 3Di:
DPVVVVVVVVVVVVVVVVPPDDDDDDDDDAPPQQWDADPVVRDIDHPPPPPPPVPPQPDDPQDWWWQAPVQETDDPPDPCRVVRPHTDTHRDPVRSVVVVHDYDDD

Sequence (106 aa):
MTARHFTSALAVLACCIATATVATAHDGGLNAQGCHNNRKTGDYHC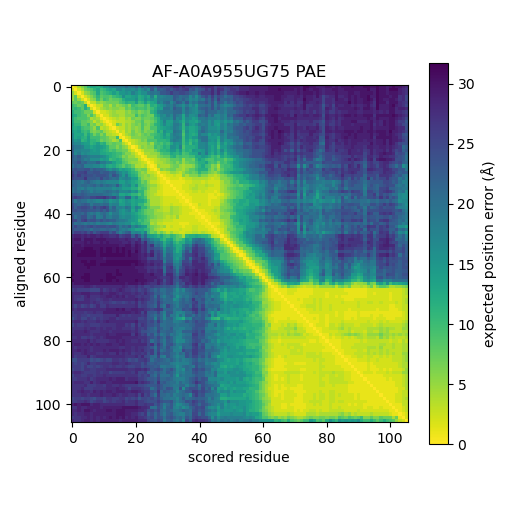HRSQSRPRAAPPASEKGVVKKSRSGICHAPGTTYYSRTTNFVAYETIGACVKAGGRLPQR

Solvent-accessible surface area (backbone atoms only — not comparable to full-atom values): 6825 Å² total; per-residue (Å²): 142,66,73,73,61,57,57,52,54,52,54,56,57,53,53,65,63,74,65,70,74,82,82,81,84,74,85,82,73,59,47,100,80,35,31,43,73,41,83,90,79,73,46,78,49,67,74,54,73,78,74,63,73,76,68,72,74,72,79,77,64,96,45,65,16,33,27,33,87,88,31,38,45,29,50,63,91,41,95,58,36,86,73,55,79,63,58,50,79,23,87,37,68,66,57,33,40,74,71,71,28,42,72,77,83,132

Secondary structure (DSSP, 8-state):
--HHHHHHHHHHHHHHHHT-PPP-PPPPPP-TTSEEEETTTTEEEE-S----------TT---PEEEETTSBEE-TTSTTTTT--SEEEESSHHHHHHTT-BPPP-